Protein AF-A0A7S2QVT9-F1 (afdb_monomer_lite)

pLDDT: mean 85.96, std 8.69, range [46.03, 95.62]

Sequence (115 aa):
VTLVGVPVAISVYEEHATEQKGVVDLAWKLYIGLISATLATFVVFYMNVEKGYLYTFFSLETGRESITRRFREARDDATKARCILDVSEKLWSQIEEEIRAWVALNWVNWEEEKP

Secondary structure (DSSP, 8-state):
--TTHHHHHHHHHHHH-TT-HHHHHHHHHHHHHHHHHHHHHHHHHHHHS-GGGHHHH-----HHHHHHHHHHH-SSHHHHHHHHHSS-GGGTGGGHHHHHHHHHHHHHHHHHH--

Radius of gyration: 24.98 Å; chains: 1; bounding box: 57×35×59 Å

Foldseek 3Di:
DDLVVQVVVLVVCCVVCVPPVVVSVVSVVVNVVVVVVVVVVVVVVVVPDDPVCPVVVDDPDDLLRVLVCQLVPDPDVVSNCCSCPVDDCVSPVVCVVVVVVVCVVCVVVCVVVVD

Organism: NCBI:txid91992

Structure (mmCIF, N/CA/C/O backbone):
data_AF-A0A7S2QVT9-F1
#
_entry.id   AF-A0A7S2QVT9-F1
#
loop_
_atom_site.group_PDB
_atom_site.id
_atom_site.type_symbol
_atom_site.label_atom_id
_atom_site.label_alt_id
_atom_site.label_comp_id
_atom_site.label_asym_id
_atom_site.label_entity_id
_atom_site.label_seq_id
_atom_site.pdbx_PDB_ins_code
_atom_site.Cartn_x
_atom_site.Cartn_y
_atom_site.Cartn_z
_atom_site.occupancy
_atom_site.B_iso_or_equiv
_atom_site.auth_seq_id
_atom_site.auth_comp_id
_atom_site.auth_asym_id
_atom_site.auth_atom_id
_atom_site.pdbx_PDB_model_num
ATOM 1 N N . VAL A 1 1 ? 2.175 -5.165 -16.616 1.00 46.03 1 VAL A N 1
ATOM 2 C CA . VAL A 1 1 ? 3.429 -4.896 -17.359 1.00 46.03 1 VAL A CA 1
ATOM 3 C C . VAL A 1 1 ? 4.310 -4.070 -16.441 1.00 46.03 1 VAL A C 1
ATOM 5 O O . VAL A 1 1 ? 3.997 -2.920 -16.180 1.00 46.03 1 VAL A O 1
ATOM 8 N N . THR A 1 2 ? 5.259 -4.722 -15.777 1.00 54.38 2 THR A N 1
ATOM 9 C CA . THR A 1 2 ? 5.991 -4.192 -14.616 1.00 54.38 2 THR A CA 1
ATOM 10 C C . THR A 1 2 ? 7.219 -3.395 -15.056 1.00 54.38 2 THR A C 1
ATOM 12 O O . THR A 1 2 ? 7.751 -3.648 -16.133 1.00 54.38 2 THR A O 1
ATOM 15 N N . LEU A 1 3 ? 7.693 -2.470 -14.211 1.00 63.81 3 LEU A N 1
ATOM 16 C CA . LEU A 1 3 ? 8.902 -1.641 -14.399 1.00 63.81 3 LEU A CA 1
ATOM 17 C C . LEU A 1 3 ? 10.143 -2.416 -14.895 1.00 63.81 3 LEU A C 1
ATOM 19 O O . LEU A 1 3 ? 11.045 -1.829 -15.477 1.00 63.81 3 LEU A O 1
ATOM 23 N N . VAL A 1 4 ? 10.180 -3.731 -14.666 1.00 70.50 4 VAL A N 1
ATOM 24 C CA . VAL A 1 4 ? 11.260 -4.645 -15.064 1.00 70.50 4 VAL A CA 1
ATOM 25 C C . VAL A 1 4 ? 11.064 -5.213 -16.476 1.00 70.50 4 VAL A C 1
ATOM 27 O O . VAL A 1 4 ? 12.034 -5.490 -17.169 1.00 70.50 4 VAL A O 1
ATOM 30 N N . GLY A 1 5 ? 9.825 -5.366 -16.946 1.00 82.19 5 GLY A N 1
ATOM 31 C CA . GLY A 1 5 ? 9.542 -5.990 -18.242 1.00 82.19 5 GLY A CA 1
ATOM 32 C C . GLY A 1 5 ? 9.964 -5.139 -19.440 1.00 82.19 5 GLY A C 1
ATOM 33 O O . GLY A 1 5 ? 10.395 -5.681 -20.451 1.00 82.19 5 GLY A O 1
ATOM 34 N N . VAL A 1 6 ? 9.880 -3.812 -19.319 1.00 82.38 6 VAL A N 1
ATOM 35 C CA . VAL A 1 6 ? 10.257 -2.869 -20.386 1.00 82.38 6 VAL A CA 1
ATOM 36 C C . VAL A 1 6 ? 11.766 -2.884 -20.676 1.00 82.38 6 VAL A C 1
ATOM 38 O O . VAL A 1 6 ? 12.117 -3.122 -21.829 1.00 82.38 6 VAL A O 1
ATOM 41 N N . PRO A 1 7 ? 12.673 -2.705 -19.693 1.00 83.56 7 PRO A N 1
ATOM 42 C CA . PRO A 1 7 ? 14.111 -2.766 -19.964 1.00 83.56 7 PRO A CA 1
ATOM 43 C C . PRO A 1 7 ? 14.563 -4.152 -20.447 1.00 83.56 7 PRO A C 1
ATOM 45 O O . PRO A 1 7 ? 15.418 -4.229 -21.321 1.00 83.56 7 PRO A O 1
ATOM 48 N N . VAL A 1 8 ? 13.948 -5.236 -19.953 1.00 85.50 8 VAL A N 1
ATOM 49 C CA . VAL A 1 8 ? 14.230 -6.608 -20.422 1.00 85.50 8 VAL A CA 1
ATOM 50 C C . VAL A 1 8 ? 13.798 -6.807 -21.877 1.00 85.50 8 VAL A C 1
ATOM 52 O O . VAL A 1 8 ? 14.522 -7.409 -22.664 1.00 85.50 8 VAL A O 1
ATOM 55 N N . ALA A 1 9 ? 12.637 -6.283 -22.271 1.00 85.00 9 ALA A N 1
ATOM 56 C CA . ALA A 1 9 ? 12.194 -6.352 -23.660 1.00 85.00 9 ALA A CA 1
ATOM 57 C C . ALA A 1 9 ? 13.120 -5.556 -24.594 1.00 85.00 9 ALA A C 1
ATOM 59 O O . ALA A 1 9 ? 13.429 -6.028 -25.686 1.00 85.00 9 ALA A O 1
ATOM 60 N N . ILE A 1 10 ? 13.597 -4.385 -24.154 1.00 83.94 10 ILE A N 1
ATOM 61 C CA . ILE A 1 10 ? 14.550 -3.573 -24.923 1.00 83.94 10 ILE A CA 1
ATOM 62 C C . ILE A 1 10 ? 15.888 -4.313 -25.073 1.00 83.94 10 ILE A C 1
ATOM 64 O O . ILE A 1 10 ? 16.402 -4.373 -26.185 1.00 83.94 10 ILE A O 1
ATOM 68 N N . SER A 1 11 ? 16.412 -4.945 -24.014 1.00 83.81 11 SER A N 1
ATOM 69 C CA . SER A 1 11 ? 17.680 -5.689 -24.086 1.00 83.81 11 SER A CA 1
ATOM 70 C C . SER A 1 11 ? 17.596 -6.946 -24.957 1.00 83.81 11 SER A C 1
ATOM 72 O O . SER A 1 11 ? 18.524 -7.238 -25.703 1.00 83.81 11 SER A O 1
ATOM 74 N N . VAL A 1 12 ? 16.474 -7.676 -24.908 1.00 86.62 12 VAL A N 1
ATOM 75 C CA . VAL A 1 12 ? 16.243 -8.838 -25.788 1.00 86.62 12 VAL A CA 1
ATOM 76 C C . VAL A 1 12 ? 16.133 -8.393 -27.250 1.00 86.62 12 VAL A C 1
ATOM 78 O O . VAL A 1 12 ? 16.664 -9.045 -28.144 1.00 86.62 12 VAL A O 1
ATOM 81 N N . TYR A 1 13 ? 15.477 -7.260 -27.516 1.00 83.44 13 TYR A N 1
ATOM 82 C CA . TYR A 1 13 ? 15.390 -6.716 -28.871 1.00 83.44 13 TYR A CA 1
ATOM 83 C C . TYR A 1 13 ? 16.750 -6.219 -29.386 1.00 83.44 13 TYR A C 1
ATOM 85 O O . TYR A 1 13 ? 17.075 -6.422 -30.552 1.00 83.44 13 TYR A O 1
ATOM 93 N N . GLU A 1 14 ? 17.568 -5.617 -28.522 1.00 83.19 14 GLU A N 1
ATOM 94 C CA . GLU A 1 14 ? 18.928 -5.163 -28.834 1.00 83.19 14 GLU A CA 1
ATOM 95 C C . GLU A 1 14 ? 19.858 -6.314 -29.254 1.00 83.19 14 GLU A C 1
ATOM 97 O O . GLU A 1 14 ? 20.641 -6.159 -30.192 1.00 83.19 14 GLU A O 1
ATOM 102 N N . GLU A 1 15 ? 19.726 -7.483 -28.620 1.00 80.88 15 GLU A N 1
ATOM 103 C CA . GLU A 1 15 ? 20.487 -8.692 -28.962 1.00 80.88 15 GLU A CA 1
ATOM 104 C C . GLU A 1 15 ? 20.118 -9.243 -30.353 1.00 80.88 15 GLU A C 1
ATOM 106 O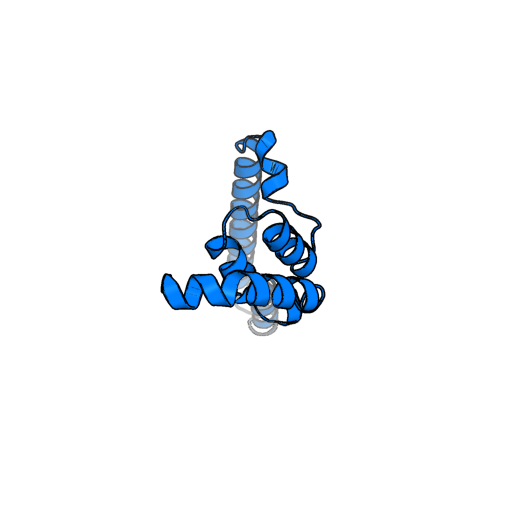 O . GLU A 1 15 ? 20.987 -9.693 -31.102 1.00 80.88 15 GLU A O 1
ATOM 111 N N . HIS A 1 16 ? 18.840 -9.155 -30.736 1.00 77.19 16 HIS A N 1
ATOM 112 C CA . HIS A 1 16 ? 18.334 -9.684 -32.006 1.00 77.19 16 HIS A CA 1
ATOM 113 C C . HIS A 1 16 ? 18.361 -8.687 -33.179 1.00 77.19 16 HIS A C 1
ATOM 115 O O . HIS A 1 16 ? 18.360 -9.113 -34.334 1.00 77.19 16 HIS A O 1
ATOM 121 N N . ALA A 1 17 ? 18.391 -7.376 -32.923 1.00 68.69 17 ALA A N 1
ATOM 122 C CA . ALA A 1 17 ? 18.249 -6.329 -33.940 1.00 68.69 17 ALA A CA 1
ATOM 123 C C . ALA A 1 17 ? 19.530 -5.488 -34.109 1.00 68.69 17 ALA A C 1
ATOM 125 O O . ALA A 1 17 ? 19.525 -4.264 -33.954 1.00 68.69 17 ALA A O 1
ATOM 126 N N . THR A 1 18 ? 20.640 -6.136 -34.476 1.00 63.97 18 THR A N 1
ATOM 127 C CA . THR A 1 18 ? 21.982 -5.521 -34.549 1.00 63.97 18 THR A CA 1
ATOM 128 C C . THR A 1 18 ? 22.090 -4.352 -35.550 1.00 63.97 18 THR A C 1
ATOM 130 O O . THR A 1 18 ? 22.934 -3.471 -35.370 1.00 63.97 18 THR A O 1
ATOM 133 N N . GLU A 1 19 ? 21.223 -4.297 -36.572 1.00 69.81 19 GLU A N 1
ATOM 134 C CA . GLU A 1 19 ? 21.149 -3.204 -37.564 1.00 69.81 19 GLU A CA 1
ATOM 135 C C . GLU A 1 19 ? 20.305 -1.992 -37.115 1.00 69.81 19 GLU A C 1
ATOM 137 O O . GLU A 1 19 ? 20.497 -0.889 -37.626 1.00 69.81 19 GLU A O 1
ATOM 142 N N . GLN A 1 20 ? 19.402 -2.132 -36.135 1.00 73.38 20 GLN A N 1
ATOM 143 C CA . GLN A 1 20 ? 18.451 -1.080 -35.725 1.00 73.38 20 GLN A CA 1
ATOM 144 C C . GLN A 1 20 ? 18.869 -0.329 -34.448 1.00 73.38 20 GLN A C 1
ATOM 146 O O . GLN A 1 20 ? 18.030 0.078 -33.640 1.00 73.38 20 GLN A O 1
ATOM 151 N N . LYS A 1 21 ? 20.171 -0.066 -34.277 1.00 76.38 21 LYS A N 1
ATOM 152 C CA . LYS A 1 21 ? 20.713 0.640 -33.096 1.00 76.38 21 LYS A CA 1
ATOM 153 C C . LYS A 1 21 ? 20.023 1.975 -32.791 1.00 76.38 21 LYS A C 1
ATOM 155 O O . LYS A 1 21 ? 19.836 2.311 -31.627 1.00 76.38 21 LYS A O 1
ATOM 160 N N . GLY A 1 22 ? 19.606 2.723 -33.818 1.00 83.44 22 GLY A N 1
ATOM 161 C CA . GLY A 1 22 ? 18.932 4.015 -33.635 1.00 83.44 22 GLY A CA 1
ATOM 162 C C . GLY A 1 22 ? 17.558 3.916 -32.962 1.00 83.44 22 GLY A C 1
ATOM 163 O O . GLY A 1 22 ? 17.188 4.797 -32.190 1.00 83.44 22 GLY A O 1
ATOM 164 N N . VAL A 1 23 ? 16.811 2.836 -33.209 1.00 84.62 23 VAL A N 1
ATOM 165 C CA . VAL A 1 23 ? 15.486 2.619 -32.602 1.00 84.62 23 VAL A CA 1
ATOM 166 C C . VAL A 1 23 ? 15.631 2.187 -31.143 1.00 84.62 23 VAL A C 1
ATOM 168 O O . VAL A 1 23 ? 14.885 2.657 -30.285 1.00 84.62 23 VAL A O 1
ATOM 171 N N . VAL A 1 24 ? 16.628 1.349 -30.851 1.00 86.25 24 VAL A N 1
ATOM 172 C CA . VAL A 1 24 ? 16.955 0.907 -29.486 1.00 86.25 24 VAL A CA 1
ATOM 173 C C . VAL A 1 24 ? 17.432 2.081 -28.622 1.00 86.25 24 VAL A C 1
ATOM 175 O O . VAL A 1 24 ? 16.951 2.256 -27.505 1.00 86.25 24 VAL A O 1
ATOM 178 N N . ASP A 1 25 ? 18.306 2.942 -29.153 1.00 87.69 25 ASP 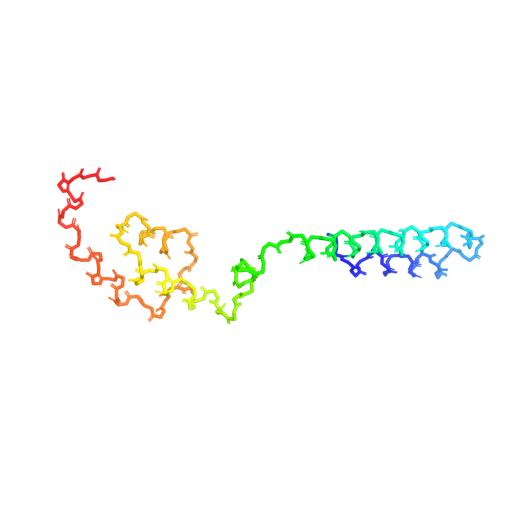A N 1
ATOM 179 C CA . ASP A 1 25 ? 18.767 4.154 -28.458 1.00 87.69 25 ASP A CA 1
ATOM 180 C C . ASP A 1 25 ? 17.611 5.129 -28.164 1.00 87.69 25 ASP A C 1
ATOM 182 O O . ASP A 1 25 ? 17.504 5.672 -27.060 1.00 87.69 25 ASP A O 1
ATOM 186 N N . LEU A 1 26 ? 16.684 5.300 -29.115 1.00 90.31 26 LEU A N 1
ATOM 187 C CA . LEU A 1 26 ? 15.473 6.093 -28.901 1.00 90.31 26 LEU A CA 1
ATOM 188 C C . LEU A 1 26 ? 14.589 5.494 -27.796 1.00 90.31 26 LEU A C 1
ATOM 190 O O . LEU A 1 26 ? 14.103 6.231 -26.937 1.00 90.31 26 LEU A O 1
ATOM 194 N N . ALA A 1 27 ? 14.403 4.171 -27.788 1.00 88.81 27 ALA A N 1
ATOM 195 C CA . ALA A 1 27 ? 13.619 3.482 -26.767 1.00 88.81 27 ALA A CA 1
ATOM 196 C C . ALA A 1 27 ? 14.213 3.676 -25.361 1.00 88.81 27 ALA A C 1
ATOM 198 O O . ALA A 1 27 ? 13.478 3.995 -24.423 1.00 88.81 27 ALA A O 1
ATOM 199 N N . TRP A 1 28 ? 15.539 3.583 -25.219 1.00 89.50 28 TRP A N 1
ATOM 200 C CA . TRP A 1 28 ? 16.231 3.853 -23.956 1.00 89.50 28 TRP A CA 1
ATOM 201 C C . TRP A 1 28 ? 16.091 5.308 -23.501 1.00 89.50 28 TRP A C 1
ATOM 203 O O . TRP A 1 28 ? 15.791 5.558 -22.331 1.00 89.50 28 TRP A O 1
ATOM 213 N N . LYS A 1 29 ? 16.243 6.277 -24.413 1.00 92.69 29 LYS A N 1
ATOM 214 C CA . LYS A 1 29 ? 16.045 7.704 -24.105 1.00 92.69 29 LYS A CA 1
ATOM 215 C C . LYS A 1 29 ? 14.628 7.995 -23.620 1.00 92.69 29 LYS A C 1
ATOM 217 O O . LYS A 1 29 ? 14.460 8.714 -22.637 1.00 92.69 29 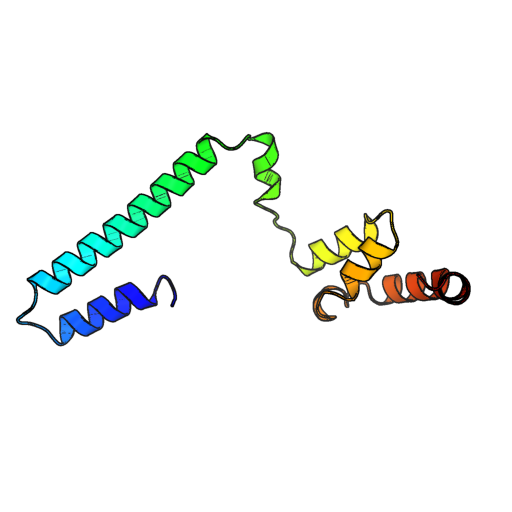LYS A O 1
ATOM 222 N N . LEU A 1 30 ? 13.618 7.414 -24.268 1.00 91.88 30 LEU A N 1
ATOM 223 C CA . LEU A 1 30 ? 12.220 7.552 -23.858 1.00 91.88 30 LEU A CA 1
ATOM 224 C C . LEU A 1 30 ? 11.960 6.901 -22.497 1.00 91.88 30 LEU A C 1
ATOM 226 O O . LEU A 1 30 ? 11.308 7.509 -21.651 1.00 91.88 30 LEU A O 1
ATOM 230 N N . TYR A 1 31 ? 12.503 5.705 -22.260 1.00 90.44 31 TYR A N 1
ATOM 231 C CA . TYR A 1 31 ? 12.390 5.015 -20.976 1.00 90.44 31 TYR A CA 1
ATOM 232 C C . TYR A 1 31 ? 12.987 5.848 -19.834 1.00 90.44 31 TYR A C 1
ATOM 234 O O . TYR A 1 31 ? 12.312 6.111 -18.838 1.00 90.44 31 TYR A O 1
ATOM 242 N N . ILE A 1 32 ? 14.218 6.342 -19.999 1.00 91.25 32 ILE A N 1
ATOM 243 C CA . ILE A 1 32 ? 14.882 7.193 -19.002 1.00 91.25 32 ILE A CA 1
ATOM 244 C C . ILE A 1 32 ? 14.113 8.506 -18.816 1.00 91.25 32 ILE A C 1
ATOM 246 O O . ILE A 1 32 ? 13.907 8.939 -17.680 1.00 91.25 32 ILE A O 1
ATOM 250 N N . GLY A 1 33 ? 13.644 9.122 -19.904 1.00 94.00 33 GLY A N 1
ATOM 251 C CA . GLY A 1 33 ? 12.823 10.333 -19.868 1.00 94.00 33 GLY A CA 1
ATOM 252 C C . GLY A 1 33 ? 11.528 10.150 -19.072 1.00 94.00 33 GLY A C 1
ATOM 253 O O . GLY A 1 33 ? 11.193 10.979 -18.230 1.00 94.00 33 GLY A O 1
ATOM 254 N N . LEU A 1 34 ? 10.829 9.031 -19.263 1.00 92.81 34 LEU A N 1
ATOM 255 C CA . LEU A 1 34 ? 9.591 8.735 -18.543 1.00 92.81 34 LEU A CA 1
ATOM 256 C C . LEU A 1 34 ? 9.842 8.481 -17.051 1.00 92.81 34 LEU A C 1
ATOM 258 O O . LEU A 1 34 ? 9.109 9.001 -16.206 1.00 92.81 34 LEU A O 1
ATOM 262 N N . ILE A 1 35 ? 10.887 7.720 -16.714 1.00 91.81 35 ILE A N 1
ATOM 263 C CA . ILE A 1 35 ? 11.267 7.457 -15.318 1.00 91.81 35 ILE A CA 1
ATOM 264 C C . ILE A 1 35 ? 11.661 8.757 -14.612 1.00 91.81 35 ILE A C 1
ATOM 266 O O . ILE A 1 35 ? 11.198 9.017 -13.503 1.00 91.81 35 ILE A O 1
ATOM 270 N N . SER A 1 36 ? 12.469 9.597 -15.260 1.00 93.56 36 SER A N 1
ATOM 271 C CA . SER A 1 36 ? 12.907 10.877 -14.693 1.00 93.56 36 SER A CA 1
ATOM 272 C C . SER A 1 36 ? 11.753 11.868 -14.531 1.00 93.56 36 SER A C 1
ATOM 274 O O . SER A 1 36 ? 11.635 12.474 -13.467 1.00 93.56 36 SER A O 1
ATOM 276 N N . ALA A 1 37 ? 10.845 11.976 -15.505 1.00 94.88 37 ALA A N 1
ATOM 277 C CA . ALA A 1 37 ? 9.631 12.786 -15.377 1.00 94.88 37 ALA A CA 1
ATOM 278 C C . ALA A 1 37 ? 8.720 12.294 -14.239 1.00 94.88 37 ALA A C 1
ATOM 280 O O . ALA A 1 37 ? 8.203 13.090 -13.449 1.00 94.88 37 ALA A O 1
ATOM 281 N N . THR A 1 38 ? 8.562 10.975 -14.109 1.00 92.38 38 THR A N 1
ATOM 282 C CA . THR A 1 38 ? 7.793 10.367 -13.015 1.00 92.38 38 THR A CA 1
ATOM 283 C C . THR A 1 38 ? 8.426 10.696 -11.664 1.00 92.38 38 THR A C 1
ATOM 285 O O . THR A 1 38 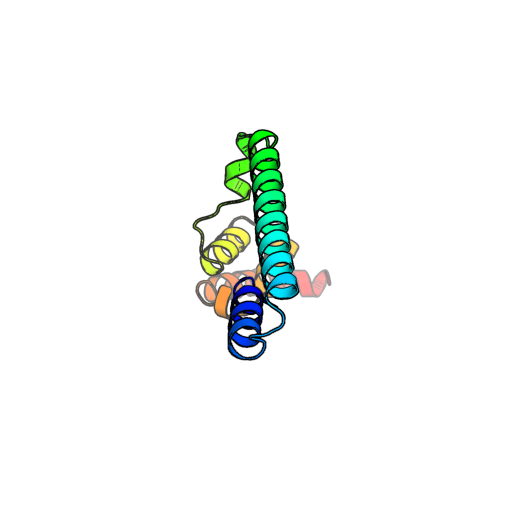? 7.743 11.191 -10.768 1.00 92.38 38 THR A O 1
ATOM 288 N N . LEU A 1 39 ? 9.743 10.509 -11.525 1.00 93.56 39 LEU A N 1
ATOM 289 C CA . LEU A 1 39 ? 10.470 10.809 -10.292 1.00 93.56 39 LEU A CA 1
ATOM 290 C C . LEU A 1 39 ? 10.392 12.298 -9.929 1.00 93.56 39 LEU A C 1
ATOM 292 O O . LEU A 1 39 ? 10.140 12.628 -8.774 1.00 93.56 39 LEU A O 1
ATOM 296 N N . ALA A 1 40 ? 10.535 13.193 -10.909 1.00 95.62 40 ALA A N 1
ATOM 297 C CA . ALA A 1 40 ? 10.388 14.632 -10.703 1.00 95.62 40 ALA A CA 1
ATOM 298 C C . ALA A 1 40 ? 8.986 14.991 -10.185 1.00 95.62 40 ALA A C 1
ATOM 300 O O . ALA A 1 40 ? 8.859 15.782 -9.252 1.00 95.62 40 ALA A O 1
ATOM 301 N N . THR A 1 41 ? 7.942 14.357 -10.724 1.00 93.81 41 THR A N 1
ATOM 302 C CA . THR A 1 41 ? 6.558 14.548 -10.262 1.00 93.81 41 THR A CA 1
ATOM 303 C C . THR A 1 41 ? 6.390 14.110 -8.806 1.00 93.81 41 THR A C 1
ATOM 305 O O . THR A 1 41 ? 5.802 14.842 -8.012 1.00 93.81 41 THR A O 1
ATOM 308 N N . PHE A 1 42 ? 6.964 12.964 -8.421 1.00 90.19 42 PHE A N 1
ATOM 309 C CA . PHE A 1 42 ? 6.969 12.519 -7.024 1.00 90.19 42 PHE A CA 1
ATOM 310 C C . PHE A 1 42 ? 7.720 13.490 -6.109 1.00 90.19 42 PHE A C 1
ATOM 312 O O . PHE A 1 42 ? 7.217 13.818 -5.038 1.00 90.19 42 PHE A O 1
ATOM 319 N N . VAL A 1 43 ? 8.888 13.992 -6.520 1.00 92.44 43 VAL A N 1
ATOM 320 C CA . VAL A 1 43 ? 9.655 14.970 -5.729 1.00 92.44 43 VAL A CA 1
ATOM 321 C C . VAL A 1 43 ? 8.840 16.242 -5.502 1.00 92.44 43 VAL A C 1
ATOM 323 O O . VAL A 1 43 ? 8.715 16.695 -4.366 1.00 92.44 43 VAL A O 1
ATOM 326 N N . VAL A 1 44 ? 8.229 16.786 -6.557 1.00 93.94 44 VAL A N 1
ATOM 327 C CA . VAL A 1 44 ? 7.366 17.971 -6.453 1.00 93.94 44 VAL A CA 1
ATOM 328 C C . VAL A 1 44 ? 6.172 17.693 -5.540 1.00 93.94 44 VAL A C 1
ATOM 330 O O . VAL A 1 44 ? 5.862 18.523 -4.687 1.00 93.94 44 VAL A O 1
ATOM 333 N N . PHE A 1 45 ? 5.537 16.526 -5.652 1.00 89.38 45 PHE A N 1
ATOM 334 C CA . PHE A 1 45 ? 4.450 16.119 -4.761 1.00 89.38 45 PHE A CA 1
ATOM 335 C C . PHE A 1 45 ? 4.890 16.108 -3.289 1.00 89.38 45 PHE A C 1
ATOM 337 O O . PHE A 1 45 ? 4.244 16.741 -2.456 1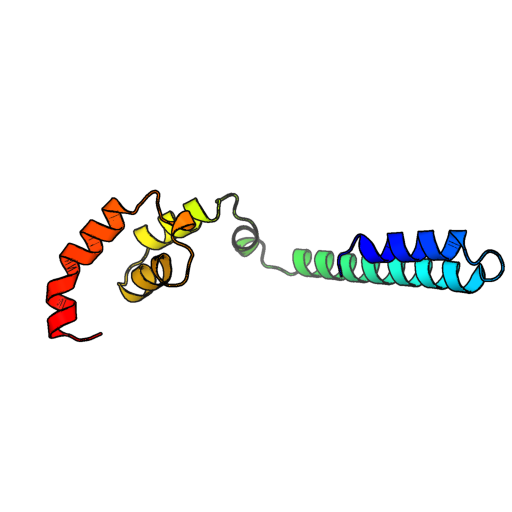.00 89.38 45 PHE A O 1
ATOM 344 N N . TYR A 1 46 ? 6.027 15.485 -2.969 1.00 84.94 46 TYR A N 1
ATOM 345 C CA . TYR A 1 46 ? 6.565 15.453 -1.603 1.00 84.94 46 TYR A CA 1
ATOM 346 C C . TYR A 1 46 ? 6.974 16.832 -1.071 1.00 84.94 46 TYR A C 1
ATOM 348 O O . TYR A 1 46 ? 6.915 17.060 0.135 1.00 84.94 46 TYR A O 1
ATOM 356 N N . MET A 1 47 ? 7.379 17.761 -1.939 1.00 87.25 47 MET A N 1
ATOM 357 C CA . MET A 1 47 ? 7.669 19.140 -1.534 1.00 87.25 47 MET A CA 1
ATOM 358 C C . MET A 1 47 ? 6.403 19.960 -1.258 1.00 87.25 47 MET A C 1
ATOM 360 O O . MET A 1 47 ? 6.448 20.868 -0.431 1.00 87.25 47 MET A O 1
ATOM 364 N N . ASN A 1 48 ? 5.299 19.661 -1.948 1.00 88.44 48 ASN A N 1
ATOM 365 C CA . ASN A 1 48 ? 4.037 20.396 -1.820 1.00 88.44 48 ASN A CA 1
ATOM 366 C C . ASN A 1 48 ? 3.099 19.813 -0.759 1.00 88.44 48 ASN A C 1
ATOM 368 O O . ASN A 1 48 ? 2.225 20.525 -0.269 1.00 88.44 48 ASN A O 1
ATOM 372 N N . VAL A 1 49 ? 3.246 18.533 -0.410 1.00 86.88 49 VAL A N 1
ATOM 373 C CA . VAL A 1 49 ? 2.389 17.909 0.598 1.00 86.88 49 VAL A CA 1
ATOM 374 C C . VAL A 1 49 ? 2.663 18.508 1.976 1.00 86.88 49 VAL A C 1
ATOM 376 O O . VAL A 1 49 ? 3.805 18.726 2.388 1.00 86.88 49 VAL A O 1
ATOM 379 N N . GLU A 1 50 ? 1.592 18.771 2.715 1.00 84.69 50 GLU A N 1
ATOM 380 C CA . GLU A 1 50 ? 1.698 19.228 4.089 1.00 84.69 50 GLU A CA 1
ATOM 381 C C . GLU A 1 50 ? 2.392 18.147 4.931 1.00 84.69 50 GLU A C 1
ATOM 383 O O . GLU A 1 50 ? 1.934 17.006 5.016 1.00 84.69 50 GLU A O 1
ATOM 388 N N . LYS A 1 51 ? 3.520 18.509 5.560 1.00 79.00 51 LYS A N 1
ATOM 389 C CA . LYS A 1 51 ? 4.389 17.567 6.293 1.00 79.00 51 LYS A CA 1
ATOM 390 C C . LYS A 1 51 ? 3.644 16.799 7.385 1.00 79.00 51 LYS A C 1
ATOM 392 O O . LYS A 1 51 ? 4.003 15.663 7.681 1.00 79.00 51 LYS A O 1
ATOM 397 N N . GLY A 1 52 ? 2.597 17.410 7.942 1.00 79.31 52 GLY A N 1
ATOM 398 C CA . GLY A 1 52 ? 1.704 16.792 8.914 1.00 79.31 52 GLY A CA 1
ATOM 399 C C . GLY A 1 52 ? 0.945 15.584 8.372 1.00 79.31 52 GLY A C 1
ATOM 400 O O . GLY A 1 52 ? 0.573 14.741 9.164 1.00 79.31 52 GLY A O 1
ATOM 401 N N . TYR A 1 53 ? 0.772 15.433 7.058 1.00 78.88 53 TYR A N 1
ATOM 402 C CA . TYR A 1 53 ? 0.093 14.283 6.452 1.00 78.88 53 TYR A CA 1
ATOM 403 C C . TYR A 1 53 ? 1.051 13.208 5.935 1.00 78.88 53 TYR A C 1
ATOM 405 O O . TYR A 1 53 ? 0.597 12.160 5.498 1.00 78.88 53 TYR A O 1
ATOM 413 N N . LEU A 1 54 ? 2.373 13.396 6.005 1.00 76.50 54 LEU A N 1
ATOM 414 C CA . LEU A 1 54 ? 3.325 12.393 5.503 1.00 76.50 54 LEU A CA 1
ATOM 415 C C . LEU A 1 54 ? 3.187 11.030 6.202 1.00 76.50 54 LEU A C 1
ATOM 417 O O . LEU A 1 54 ? 3.397 9.996 5.570 1.00 76.50 54 LEU A O 1
ATOM 421 N N . TYR A 1 55 ? 2.780 11.017 7.476 1.00 72.19 55 TYR A N 1
ATOM 422 C CA . TYR A 1 55 ? 2.564 9.779 8.231 1.00 72.19 55 TYR A CA 1
ATOM 423 C C . TYR A 1 55 ? 1.365 8.959 7.725 1.00 72.19 55 TYR A C 1
ATOM 425 O O . TYR A 1 55 ? 1.286 7.770 8.015 1.00 72.19 55 TYR A O 1
ATOM 433 N N . THR A 1 56 ? 0.430 9.549 6.967 1.00 77.12 56 THR A N 1
ATOM 434 C CA . THR A 1 56 ? -0.724 8.804 6.430 1.00 77.12 56 THR A CA 1
ATOM 435 C C . THR A 1 56 ? -0.343 7.944 5.227 1.00 77.12 56 THR A C 1
ATOM 437 O O . THR A 1 56 ? -1.004 6.944 4.956 1.00 77.12 56 THR A O 1
ATOM 440 N N . PHE A 1 57 ? 0.740 8.300 4.530 1.00 75.06 57 PHE A N 1
ATOM 441 C CA . PHE A 1 57 ? 1.247 7.555 3.377 1.00 75.06 57 PHE A CA 1
ATOM 442 C C . PHE A 1 57 ? 2.152 6.387 3.773 1.00 75.06 57 PHE A C 1
ATOM 444 O O . PHE A 1 57 ? 2.250 5.413 3.029 1.00 75.06 57 PHE A O 1
ATOM 451 N N . PHE A 1 58 ? 2.797 6.466 4.938 1.00 70.56 58 PHE A N 1
ATOM 452 C CA . PHE A 1 58 ? 3.728 5.452 5.420 1.00 70.56 58 PHE A CA 1
ATOM 453 C C . PHE A 1 58 ? 3.267 4.903 6.765 1.00 70.56 58 PHE A C 1
ATOM 455 O O . PHE A 1 58 ? 3.472 5.521 7.806 1.00 70.56 58 PHE A O 1
ATOM 462 N N . SER A 1 59 ? 2.693 3.703 6.731 1.00 73.38 59 SER A N 1
ATOM 463 C CA . SER A 1 59 ? 2.480 2.891 7.924 1.00 73.38 59 SER A CA 1
ATOM 464 C C . SER A 1 59 ? 3.416 1.688 7.884 1.00 73.38 59 SER A C 1
ATOM 466 O O . SER A 1 59 ? 3.537 1.027 6.853 1.00 73.38 59 SER A O 1
ATOM 468 N N . LEU A 1 60 ? 4.082 1.417 9.007 1.00 77.31 60 LEU A N 1
ATOM 469 C CA . LEU A 1 60 ? 4.826 0.171 9.218 1.00 77.31 60 LEU A CA 1
ATOM 470 C C . LEU A 1 60 ? 3.903 -0.980 9.640 1.00 77.31 60 LEU A C 1
ATOM 472 O O . LEU A 1 60 ? 4.372 -2.105 9.792 1.00 77.31 60 LEU A O 1
ATOM 476 N N . GLU A 1 61 ? 2.610 -0.706 9.831 1.00 81.38 61 GLU A N 1
ATOM 477 C CA . GLU A 1 61 ? 1.629 -1.725 10.180 1.00 81.38 61 GLU A CA 1
ATOM 478 C C . GLU A 1 61 ? 1.492 -2.736 9.04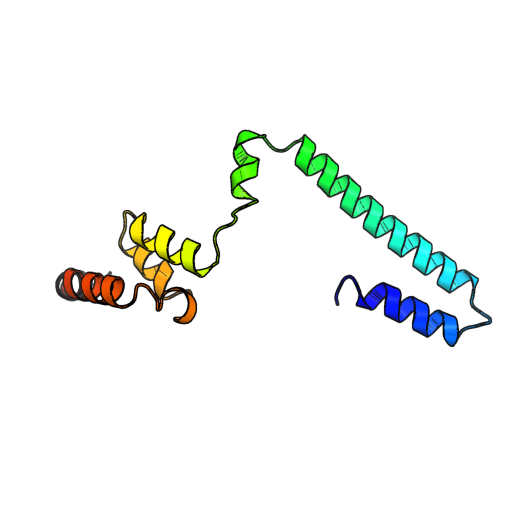6 1.00 81.38 61 GLU A C 1
ATOM 480 O O . GLU A 1 61 ? 1.272 -2.399 7.877 1.00 81.38 61 GLU A O 1
ATOM 485 N N . THR A 1 62 ? 1.547 -4.008 9.410 1.00 85.25 62 THR A N 1
ATOM 486 C CA . THR A 1 62 ? 1.121 -5.077 8.516 1.00 85.25 62 THR A CA 1
ATOM 487 C C . THR A 1 62 ? -0.379 -4.959 8.236 1.00 85.25 62 THR A C 1
ATOM 489 O O . THR A 1 62 ? -1.149 -4.439 9.044 1.00 85.25 62 THR A O 1
ATOM 492 N N . GLY A 1 63 ? -0.842 -5.504 7.104 1.00 83.25 63 GLY A N 1
ATOM 493 C CA . GLY A 1 63 ? -2.277 -5.508 6.786 1.00 83.25 63 GLY A CA 1
ATOM 494 C C . GLY A 1 63 ? -3.136 -6.129 7.898 1.00 83.25 63 GLY A C 1
ATOM 495 O O . GLY A 1 63 ? -4.245 -5.668 8.145 1.00 83.25 63 GLY A O 1
ATOM 496 N N . ARG A 1 64 ? -2.592 -7.116 8.625 1.00 87.50 64 ARG A N 1
ATOM 497 C CA . ARG A 1 64 ? -3.237 -7.729 9.795 1.00 87.50 64 ARG A CA 1
ATOM 498 C C . ARG A 1 64 ? -3.364 -6.759 10.966 1.00 87.50 64 ARG A C 1
ATOM 500 O O . ARG A 1 64 ? -4.449 -6.600 11.513 1.00 87.50 64 ARG A O 1
ATOM 507 N N . GLU A 1 65 ? -2.272 -6.088 11.329 1.00 89.44 65 GLU A N 1
ATOM 508 C CA . GLU A 1 65 ? -2.268 -5.082 12.400 1.00 89.44 65 GLU A CA 1
ATOM 509 C C . GLU A 1 65 ? -3.205 -3.919 12.074 1.00 89.44 65 GLU A C 1
ATOM 511 O O . GLU A 1 65 ? -3.956 -3.478 12.941 1.00 89.44 65 GLU A O 1
ATOM 516 N N . SER A 1 66 ? -3.241 -3.488 10.810 1.00 88.44 66 SER A N 1
ATOM 517 C CA . SER A 1 66 ? -4.137 -2.424 10.358 1.00 88.44 66 SER A CA 1
ATOM 518 C C . SER A 1 66 ? -5.614 -2.800 10.522 1.00 88.44 66 SER A C 1
ATOM 520 O O . SER A 1 66 ? -6.398 -1.996 11.026 1.00 88.44 66 SER A O 1
ATOM 522 N N . ILE A 1 67 ? -6.002 -4.029 10.157 1.00 91.81 67 ILE A N 1
ATOM 523 C CA . ILE A 1 67 ? -7.382 -4.512 10.326 1.00 91.81 67 ILE A CA 1
ATOM 524 C C . ILE A 1 67 ? -7.736 -4.678 11.803 1.00 91.81 67 ILE A C 1
ATOM 526 O O . ILE A 1 67 ? -8.791 -4.208 12.226 1.00 91.81 67 ILE A O 1
ATOM 530 N N . THR A 1 68 ? -6.848 -5.264 12.610 1.00 91.81 68 THR A N 1
ATOM 531 C CA . THR A 1 68 ? -7.071 -5.386 14.057 1.00 91.81 68 THR A CA 1
ATOM 532 C C . THR A 1 68 ? -7.236 -4.023 14.722 1.00 91.81 68 THR A C 1
ATOM 534 O O . THR A 1 68 ? -8.165 -3.834 15.509 1.00 91.81 68 THR A O 1
ATOM 537 N N . ARG A 1 69 ? -6.378 -3.053 14.390 1.00 91.44 69 ARG A N 1
ATOM 538 C CA . ARG A 1 69 ? -6.490 -1.693 14.917 1.00 91.44 69 ARG A CA 1
ATOM 539 C C . ARG A 1 69 ? -7.802 -1.046 14.489 1.00 91.44 69 ARG A C 1
ATOM 541 O O . ARG A 1 69 ? -8.529 -0.556 15.346 1.00 91.44 69 ARG A O 1
ATOM 548 N N . ARG A 1 70 ? -8.145 -1.100 13.197 1.00 90.88 70 ARG A N 1
ATOM 549 C CA . ARG A 1 70 ? -9.405 -0.538 12.684 1.00 90.88 70 ARG A CA 1
ATOM 550 C C . ARG A 1 70 ? -10.630 -1.149 13.355 1.00 90.88 70 ARG A C 1
ATOM 552 O O . ARG A 1 70 ? -11.530 -0.404 13.717 1.00 90.88 70 ARG A O 1
ATOM 559 N N . PHE A 1 71 ? -10.650 -2.464 13.573 1.00 93.50 71 PHE A N 1
ATOM 560 C CA . PHE A 1 71 ? -11.755 -3.132 14.261 1.00 93.50 71 PHE A CA 1
ATOM 561 C C . PHE A 1 71 ? -11.912 -2.647 15.712 1.00 93.50 71 PHE A C 1
ATOM 563 O O . PHE A 1 71 ? -13.027 -2.384 16.160 1.00 93.50 71 PHE A O 1
ATOM 570 N N . ARG A 1 72 ? -10.803 -2.484 16.444 1.00 93.50 72 ARG A N 1
ATOM 571 C CA . ARG A 1 72 ? -10.818 -2.037 17.848 1.00 93.50 72 ARG A CA 1
ATOM 572 C C . ARG A 1 72 ? -11.093 -0.537 18.010 1.00 93.50 72 ARG A C 1
ATOM 574 O O . ARG A 1 72 ? -11.730 -0.148 18.983 1.00 93.50 72 ARG A O 1
ATOM 581 N N . GLU A 1 73 ? -10.629 0.295 17.078 1.00 94.31 73 GLU A N 1
ATOM 582 C CA . GLU A 1 73 ? -10.819 1.756 17.093 1.00 94.31 73 GLU A CA 1
ATOM 583 C C . GLU A 1 73 ? -12.155 2.207 16.477 1.00 94.31 73 GLU A C 1
ATOM 585 O O . GLU A 1 73 ? -12.556 3.362 16.649 1.00 94.31 73 GLU A O 1
ATOM 590 N N . ALA A 1 74 ? -12.852 1.320 15.759 1.00 93.00 74 ALA A N 1
ATOM 591 C CA . ALA A 1 74 ? -14.140 1.613 15.144 1.00 93.00 74 ALA A CA 1
ATOM 592 C C . ALA A 1 74 ? -15.199 1.968 16.198 1.00 93.00 74 ALA A C 1
ATOM 594 O O . ALA A 1 74 ? -15.428 1.232 17.162 1.00 93.00 74 ALA A O 1
ATOM 595 N N . ARG A 1 75 ? -15.862 3.109 15.982 1.00 90.50 75 ARG A N 1
ATOM 596 C CA . ARG A 1 75 ? -16.904 3.643 16.874 1.00 90.50 75 ARG A CA 1
ATOM 597 C C . ARG A 1 75 ? -18.302 3.138 16.532 1.00 90.50 75 ARG A C 1
ATOM 599 O O . ARG A 1 75 ? -19.189 3.235 17.370 1.00 90.50 75 ARG A O 1
ATOM 606 N N . ASP A 1 76 ? -18.486 2.629 15.321 1.00 89.12 76 ASP A N 1
ATOM 607 C CA . ASP A 1 76 ? -19.750 2.159 14.772 1.00 89.12 76 ASP A CA 1
ATOM 608 C C . ASP A 1 76 ? -19.632 0.719 14.253 1.00 89.12 76 ASP A C 1
ATOM 610 O O . ASP A 1 76 ? -18.575 0.281 13.782 1.00 89.12 76 ASP A O 1
ATOM 614 N N . ASP A 1 77 ? -20.744 -0.013 14.316 1.00 89.50 77 ASP A N 1
ATOM 615 C CA . ASP A 1 77 ? -20.789 -1.421 13.920 1.00 89.50 77 ASP A CA 1
ATOM 616 C C . ASP A 1 77 ? -20.624 -1.620 12.411 1.00 89.50 77 ASP A C 1
ATOM 618 O O . ASP A 1 77 ? -20.057 -2.627 11.992 1.00 89.50 77 ASP A O 1
ATOM 622 N N . ALA A 1 78 ? -21.022 -0.647 11.584 1.00 88.75 78 ALA A N 1
ATOM 623 C CA . ALA A 1 78 ? -20.827 -0.720 10.138 1.00 88.75 78 ALA A CA 1
ATOM 624 C C . ALA A 1 78 ? -19.333 -0.717 9.772 1.00 88.75 78 ALA A C 1
ATOM 626 O O . ALA A 1 78 ? -18.888 -1.529 8.956 1.00 88.75 78 ALA A O 1
ATOM 627 N N . THR A 1 79 ? -18.526 0.138 10.408 1.00 90.81 79 THR A N 1
ATOM 628 C CA . THR A 1 79 ? -17.067 0.118 10.226 1.00 90.81 79 THR A CA 1
ATOM 629 C C . THR A 1 79 ? -16.451 -1.191 10.724 1.00 90.81 79 THR A C 1
ATOM 631 O O . THR A 1 79 ? -15.590 -1.749 10.036 1.00 90.81 79 THR A O 1
ATOM 634 N N . LYS A 1 80 ? -16.904 -1.733 11.866 1.00 91.81 80 LYS A N 1
ATOM 635 C CA . LYS A 1 80 ? -16.451 -3.051 12.353 1.00 91.81 80 LYS A CA 1
ATOM 636 C C . LYS A 1 80 ? -16.793 -4.175 11.378 1.00 91.81 80 LYS A C 1
ATOM 638 O O . LYS A 1 80 ? -15.919 -4.980 11.065 1.00 91.81 80 LYS A O 1
ATOM 643 N N . ALA A 1 81 ? -18.012 -4.182 10.842 1.00 91.31 81 ALA A N 1
ATOM 644 C CA . ALA A 1 81 ? -18.463 -5.154 9.853 1.00 91.31 81 ALA A CA 1
ATOM 645 C C . ALA A 1 81 ? -17.610 -5.100 8.576 1.00 91.31 81 ALA A C 1
ATOM 647 O O . ALA A 1 81 ? -17.134 -6.131 8.110 1.00 91.31 81 ALA A O 1
ATOM 648 N N . ARG A 1 82 ? -17.306 -3.906 8.051 1.00 89.81 82 ARG A N 1
ATOM 649 C CA . ARG A 1 82 ? -16.406 -3.762 6.889 1.00 89.81 82 ARG A CA 1
ATOM 650 C C . ARG A 1 82 ? -15.007 -4.315 7.149 1.00 89.81 82 ARG A C 1
ATOM 652 O O . ARG A 1 82 ? -14.403 -4.908 6.261 1.00 89.81 82 ARG A O 1
ATOM 659 N N . CYS A 1 83 ? -14.496 -4.178 8.375 1.00 90.00 83 CYS A N 1
ATOM 660 C CA . CYS A 1 83 ? -13.183 -4.714 8.743 1.00 90.00 83 CYS A CA 1
ATOM 661 C C . CYS A 1 83 ? -13.110 -6.247 8.716 1.00 90.00 83 CYS A C 1
ATOM 663 O O . CYS A 1 83 ? -12.001 -6.776 8.713 1.00 90.00 83 CYS A O 1
ATOM 665 N N . ILE A 1 84 ? -14.247 -6.951 8.696 1.00 91.94 84 ILE A N 1
ATOM 666 C CA . ILE A 1 84 ? -14.292 -8.419 8.680 1.00 91.94 84 ILE A CA 1
ATOM 667 C C . ILE A 1 84 ? -14.905 -8.989 7.393 1.00 91.94 84 ILE A C 1
ATOM 669 O O . ILE A 1 84 ? -14.462 -10.040 6.937 1.00 91.94 84 ILE A O 1
ATOM 673 N N . LEU A 1 85 ? -15.882 -8.300 6.790 1.00 90.81 85 LEU A N 1
ATOM 674 C CA . LEU A 1 85 ? -16.633 -8.777 5.623 1.00 90.81 85 LEU A CA 1
ATOM 675 C C . LEU A 1 85 ? -15.971 -8.403 4.291 1.00 90.81 85 LEU A C 1
ATOM 677 O O . LEU A 1 85 ? -16.020 -9.190 3.349 1.00 90.81 85 LEU A O 1
ATOM 681 N N . ASP A 1 86 ? -15.324 -7.235 4.208 1.00 91.62 86 ASP A N 1
ATOM 682 C CA . ASP A 1 86 ? -14.740 -6.740 2.947 1.00 91.62 86 ASP A CA 1
ATOM 683 C C . ASP A 1 86 ? -13.325 -7.286 2.694 1.00 91.62 86 ASP A C 1
ATOM 685 O O . ASP A 1 86 ? -12.712 -7.029 1.654 1.00 91.62 86 ASP A O 1
ATOM 689 N N . VAL A 1 87 ? -12.767 -8.020 3.656 1.00 89.88 87 VAL A N 1
ATOM 690 C CA . VAL A 1 87 ? -11.381 -8.491 3.638 1.00 89.88 87 VAL A CA 1
ATOM 691 C C . VAL A 1 87 ? -11.302 -9.995 3.868 1.00 89.88 87 VAL A C 1
ATOM 693 O O . VAL A 1 87 ? -12.177 -10.612 4.466 1.00 89.88 87 VAL A O 1
ATOM 696 N N . SER A 1 88 ? -10.212 -10.607 3.403 1.00 89.44 88 SER A N 1
ATOM 697 C CA . SER A 1 88 ? -9.979 -12.037 3.613 1.00 89.44 88 SER A CA 1
ATOM 698 C C . SER A 1 88 ? -9.816 -12.366 5.099 1.00 89.44 88 SER A C 1
ATOM 700 O O . SER A 1 88 ? -9.057 -11.697 5.798 1.00 89.44 88 SER A O 1
ATOM 702 N N . GLU A 1 89 ? -10.418 -13.475 5.529 1.00 89.19 89 GLU A N 1
ATOM 703 C CA . GLU A 1 89 ? -10.311 -14.043 6.882 1.00 89.19 89 GLU A CA 1
ATOM 704 C C . GLU A 1 89 ? -8.878 -14.089 7.428 1.00 89.19 89 GLU A C 1
ATOM 706 O O . GLU A 1 89 ? -8.623 -13.756 8.582 1.00 89.19 89 GLU A O 1
ATOM 711 N N . LYS A 1 90 ? -7.893 -14.388 6.572 1.00 90.38 90 LYS A N 1
ATOM 712 C CA . LYS A 1 90 ? -6.466 -14.439 6.941 1.00 90.38 90 LYS A CA 1
ATOM 713 C C . LYS A 1 90 ? -5.917 -13.129 7.517 1.00 90.38 90 LYS A C 1
ATOM 715 O O . LYS A 1 90 ? -4.805 -13.121 8.057 1.00 90.38 90 LYS A O 1
ATOM 720 N N . LEU A 1 91 ? -6.616 -12.014 7.303 1.00 88.69 91 LEU A N 1
ATOM 721 C CA . LEU A 1 91 ? -6.227 -10.702 7.802 1.00 88.69 91 LEU A CA 1
ATOM 722 C C . LEU A 1 91 ? -6.725 -10.445 9.226 1.00 88.69 91 LEU A C 1
ATOM 724 O O . LEU A 1 91 ? -6.051 -9.729 9.961 1.00 88.69 91 LEU A O 1
ATOM 728 N N . TRP A 1 92 ? -7.837 -11.061 9.632 1.00 92.00 92 TRP A N 1
ATOM 729 C CA . TRP A 1 92 ? -8.434 -10.878 10.956 1.00 92.00 92 TRP A CA 1
ATOM 730 C C . TRP A 1 92 ? -8.475 -12.150 11.808 1.00 92.00 92 TRP A C 1
ATOM 732 O O . TRP A 1 92 ? -8.877 -12.076 12.962 1.00 92.00 92 TRP A O 1
ATOM 742 N N . SER A 1 93 ? -7.991 -13.292 11.315 1.00 91.50 93 SER A N 1
ATOM 743 C CA . SER A 1 93 ? -8.009 -14.576 12.038 1.00 91.50 93 SER A CA 1
ATOM 744 C C . SER A 1 93 ? -7.377 -14.528 13.440 1.00 91.50 93 SER A C 1
ATOM 746 O O . SER A 1 93 ? -7.716 -15.320 14.307 1.00 91.50 93 SER A O 1
ATOM 748 N N . GLN A 1 94 ? -6.466 -13.584 13.698 1.00 90.75 94 GLN A N 1
ATOM 749 C CA . GLN A 1 94 ? -5.862 -13.374 15.022 1.00 90.75 94 GLN A CA 1
ATOM 750 C C . GLN A 1 94 ? -6.812 -12.760 16.068 1.00 90.75 94 GLN A C 1
ATOM 752 O O . GLN A 1 94 ? -6.525 -12.832 17.258 1.00 90.75 94 GLN A O 1
ATOM 757 N N . ILE A 1 95 ? -7.913 -12.145 15.630 1.00 92.38 95 ILE A N 1
ATOM 758 C CA . ILE A 1 95 ? -8.954 -11.545 16.477 1.00 92.38 95 ILE A CA 1
ATOM 759 C C . ILE A 1 95 ? -10.312 -12.234 16.290 1.00 92.38 95 ILE A C 1
ATOM 761 O O . ILE A 1 95 ? -11.342 -11.656 16.625 1.00 92.38 95 ILE A O 1
ATOM 765 N N . GLU A 1 96 ? -10.336 -13.461 15.762 1.00 93.06 96 GLU A N 1
ATOM 766 C CA . GLU A 1 96 ? -11.579 -14.203 15.516 1.00 93.06 96 GLU A CA 1
ATOM 767 C C . GLU A 1 96 ? -12.455 -14.294 16.774 1.00 93.06 96 GLU A C 1
ATOM 769 O O . GLU A 1 96 ? -13.660 -14.063 16.703 1.00 93.06 96 GLU A O 1
ATOM 774 N N . GLU A 1 97 ? -11.857 -14.557 17.937 1.00 95.00 97 GLU A N 1
ATOM 775 C CA . GLU A 1 97 ? -12.597 -14.642 19.200 1.00 95.00 97 GLU A CA 1
ATOM 776 C C . GLU A 1 97 ? -13.218 -13.294 19.609 1.00 95.00 97 GLU A C 1
ATOM 778 O O . GLU A 1 97 ? -14.360 -13.249 20.067 1.00 95.00 97 GLU A O 1
ATOM 783 N N . GLU A 1 98 ? -12.516 -12.175 19.385 1.00 93.56 98 GLU A N 1
ATOM 784 C CA . GLU A 1 98 ? -13.059 -10.828 19.630 1.00 93.56 98 GLU A CA 1
ATOM 785 C C . GLU A 1 98 ? -14.229 -10.526 18.685 1.00 93.56 98 GLU A C 1
ATOM 787 O O . GLU A 1 98 ? -15.244 -9.965 19.104 1.00 93.56 98 GLU A O 1
ATOM 792 N N . ILE A 1 99 ? -14.109 -10.934 17.419 1.00 92.88 99 ILE A N 1
ATOM 793 C CA . ILE A 1 99 ? -15.164 -10.779 16.415 1.00 92.88 99 ILE A CA 1
ATOM 794 C C . ILE A 1 99 ? -16.378 -11.618 16.801 1.00 92.88 99 ILE A C 1
ATOM 796 O O . ILE A 1 99 ? -17.495 -11.110 16.787 1.00 92.88 99 ILE A O 1
ATOM 800 N N . ARG A 1 100 ? -16.178 -12.878 17.194 1.00 93.19 100 ARG A N 1
ATOM 801 C CA . ARG A 1 100 ? -17.260 -13.777 17.603 1.00 93.19 100 ARG A CA 1
ATOM 802 C C . ARG A 1 100 ? -18.002 -13.239 18.824 1.00 93.19 100 ARG A C 1
ATOM 804 O O . ARG A 1 100 ? -19.231 -13.265 18.840 1.00 93.19 100 ARG A O 1
ATOM 811 N N . ALA A 1 101 ? -17.277 -12.707 19.808 1.00 95.06 101 ALA A N 1
ATOM 812 C CA . ALA A 1 101 ? -17.876 -12.057 20.969 1.00 95.06 101 ALA A CA 1
ATOM 813 C C . ALA A 1 101 ? -18.695 -10.818 20.571 1.00 95.06 101 ALA A C 1
ATOM 815 O O . ALA A 1 101 ? -19.829 -10.661 21.020 1.00 95.06 101 ALA A O 1
ATOM 816 N N . TRP A 1 102 ? -18.157 -9.967 19.692 1.00 93.81 102 TRP A N 1
ATOM 817 C CA . TRP A 1 102 ? -18.873 -8.799 19.173 1.00 93.81 102 TRP A CA 1
ATOM 818 C C . TRP A 1 102 ? -20.131 -9.189 18.382 1.00 93.81 102 TRP A C 1
ATOM 820 O O . TRP A 1 102 ? -21.182 -8.593 18.605 1.00 93.81 102 TRP A O 1
ATOM 830 N N . VAL A 1 103 ? -20.068 -10.212 17.524 1.00 92.69 103 VAL A N 1
ATOM 831 C CA . VAL A 1 103 ? -21.244 -10.720 16.798 1.00 92.69 103 VAL A CA 1
ATOM 832 C C . VAL A 1 103 ? -22.290 -11.238 17.780 1.00 92.69 103 VAL A C 1
ATOM 834 O O . VAL A 1 103 ? -23.448 -10.856 17.679 1.00 92.69 103 VAL A O 1
ATOM 837 N N . ALA A 1 104 ? -21.898 -12.049 18.766 1.00 92.75 104 ALA A N 1
ATOM 838 C CA . ALA A 1 104 ? -22.830 -12.602 19.748 1.00 92.75 104 ALA A CA 1
ATOM 839 C C . ALA A 1 104 ? -23.540 -11.517 20.581 1.00 92.75 104 ALA A C 1
ATOM 841 O O . ALA A 1 104 ? -24.718 -11.664 20.893 1.00 92.75 104 ALA A O 1
ATOM 842 N N . LEU A 1 105 ? -22.839 -10.426 20.914 1.00 92.25 105 LEU A N 1
ATOM 843 C CA . LEU A 1 105 ? -23.394 -9.292 21.661 1.00 92.25 105 LEU A CA 1
ATOM 844 C C . LEU A 1 105 ? -24.422 -8.485 20.859 1.00 92.25 105 LEU A C 1
ATOM 846 O O . LEU A 1 105 ? -25.374 -7.978 21.443 1.00 92.25 105 LEU A O 1
ATOM 850 N N . ASN A 1 106 ? -24.232 -8.361 19.544 1.00 89.81 106 ASN A N 1
ATOM 851 C CA . ASN A 1 106 ? -25.084 -7.523 18.696 1.00 89.81 106 ASN A CA 1
ATOM 852 C C . ASN A 1 106 ? -26.139 -8.310 17.910 1.00 89.81 106 ASN A C 1
ATOM 854 O O . ASN A 1 106 ? -27.083 -7.713 17.401 1.00 89.81 106 ASN A O 1
ATOM 858 N N . TRP A 1 107 ? -26.017 -9.640 17.855 1.00 87.69 107 TRP A N 1
ATOM 859 C CA . TRP A 1 107 ? -26.895 -10.519 17.081 1.00 87.69 107 TRP A CA 1
ATOM 860 C C . TRP A 1 107 ? -28.383 -10.276 17.354 1.00 87.69 107 TRP A C 1
ATOM 862 O O . TRP A 1 107 ? -29.161 -10.117 16.419 1.00 87.69 107 TRP A O 1
ATOM 872 N N . VAL A 1 108 ? -28.760 -10.202 18.634 1.00 87.56 108 VAL A N 1
ATOM 873 C CA . VAL A 1 108 ? -30.156 -10.010 19.060 1.00 87.56 108 VAL A CA 1
ATOM 874 C C . VAL A 1 108 ? -30.703 -8.667 18.570 1.00 87.56 108 VAL A C 1
ATOM 876 O O . VAL A 1 108 ? -31.805 -8.611 18.038 1.00 87.56 108 VAL A O 1
ATOM 879 N N . ASN A 1 109 ? -29.910 -7.599 18.679 1.00 86.50 109 ASN A N 1
ATOM 880 C CA . ASN A 1 109 ? -30.331 -6.266 18.248 1.00 86.50 109 ASN A CA 1
ATOM 881 C C . ASN A 1 109 ? -30.482 -6.199 16.722 1.00 86.50 109 ASN A C 1
ATOM 883 O O . ASN A 1 109 ? -31.447 -5.634 16.222 1.00 86.50 109 ASN A O 1
ATOM 887 N N . TRP A 1 110 ? -29.574 -6.821 15.963 1.00 88.44 110 TRP A N 1
ATOM 888 C CA . TRP A 1 110 ? -29.662 -6.835 14.499 1.00 88.44 110 TRP A CA 1
ATOM 889 C C . TRP A 1 110 ? -30.848 -7.648 13.973 1.00 88.44 110 TRP A C 1
ATOM 891 O O . TRP A 1 110 ? -31.384 -7.323 12.914 1.00 88.44 110 TRP A O 1
ATOM 901 N N . GLU A 1 111 ? -31.277 -8.684 14.698 1.00 85.38 111 GLU A N 1
ATOM 902 C CA . GLU A 1 111 ? -32.475 -9.453 14.349 1.00 85.38 111 GLU A CA 1
ATOM 903 C C . GLU A 1 111 ? -33.749 -8.593 14.440 1.00 85.38 111 GLU A C 1
ATOM 905 O O . GLU A 1 111 ? -34.640 -8.711 13.590 1.00 85.38 111 GLU A O 1
ATOM 910 N N . GLU A 1 112 ? -33.805 -7.682 15.415 1.00 82.62 112 GLU A N 1
ATOM 911 C CA . GLU A 1 112 ? -34.910 -6.736 15.599 1.00 82.62 112 GLU A CA 1
ATOM 912 C C . GLU A 1 112 ? -34.822 -5.531 14.648 1.00 82.62 112 GLU A C 1
ATOM 914 O O . GLU A 1 112 ? -35.819 -5.152 14.028 1.00 82.62 112 GLU A O 1
ATOM 919 N N . GLU A 1 113 ? -33.633 -4.940 14.506 1.00 83.12 113 GLU A N 1
ATOM 920 C CA . GLU A 1 113 ? -33.414 -3.690 13.769 1.00 83.12 113 GLU A CA 1
ATOM 921 C C . GLU A 1 113 ? -33.299 -3.882 12.249 1.00 83.12 113 GLU A C 1
ATOM 923 O O . GLU A 1 113 ? -33.625 -2.961 11.500 1.00 83.12 113 GLU A O 1
ATOM 928 N N . LYS A 1 114 ? -32.870 -5.067 11.784 1.00 77.12 114 LYS A N 1
ATOM 929 C CA . LYS A 1 114 ? -32.544 -5.371 10.373 1.00 77.12 114 LYS A CA 1
ATOM 930 C C . LYS A 1 114 ? -31.703 -4.268 9.699 1.00 77.12 114 LYS A C 1
ATOM 932 O O . LYS A 1 114 ? -32.182 -3.653 8.739 1.00 77.12 114 LYS A O 1
ATOM 937 N N . PRO A 1 115 ? -30.490 -4.006 10.215 1.00 65.56 115 PRO A N 1
ATOM 938 C CA . PRO A 1 115 ? -29.595 -2.977 9.687 1.00 65.56 115 PRO A CA 1
ATOM 939 C C . PRO A 1 115 ? -29.131 -3.241 8.246 1.00 65.56 115 PRO A C 1
ATOM 941 O O . PRO A 1 115 ? -29.130 -4.415 7.805 1.00 65.56 115 PRO A O 1
#